Protein AF-A0A5E4RF30-F1 (afdb_monomer)

Secondary structure (DSSP, 8-state):
--HHHHHHHHHHHHHHHHHHHHHHHHHHHHHHHHHH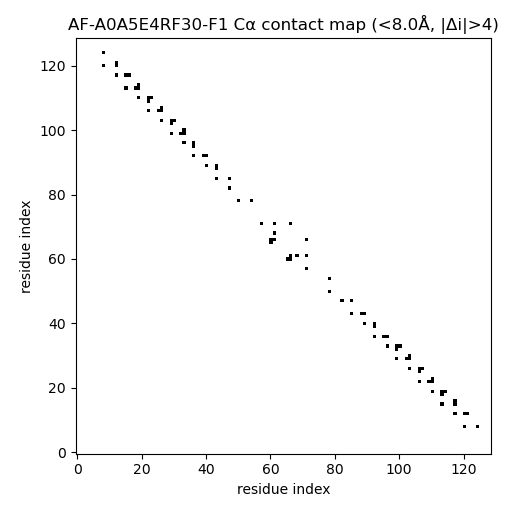HHHHHHHHHHHHHHHHHHHHHHHHHHHTT-S-HHHHHHHHHHHHHHHHHHHHHHHHHHHHHHHHHHHHHHHHHHHHHHHHHHHHHHHHHHHT-

Solvent-accessible surface area (backbone atoms only — not comparable to full-atom values): 6989 Å² total; per-residue (Å²): 132,64,68,71,59,57,51,52,53,54,55,50,50,52,57,52,49,55,52,47,52,51,41,49,51,54,43,52,53,44,51,52,50,51,52,52,52,53,50,50,49,51,52,50,52,52,50,52,52,51,52,49,54,53,51,52,51,52,51,53,42,45,76,68,69,75,58,66,70,69,64,51,54,54,49,51,53,53,49,51,54,50,50,54,52,51,51,54,51,50,51,52,52,50,52,51,50,52,55,47,51,53,51,41,55,50,40,52,56,49,45,54,51,50,52,51,53,51,51,53,51,49,54,52,54,62,73,74,107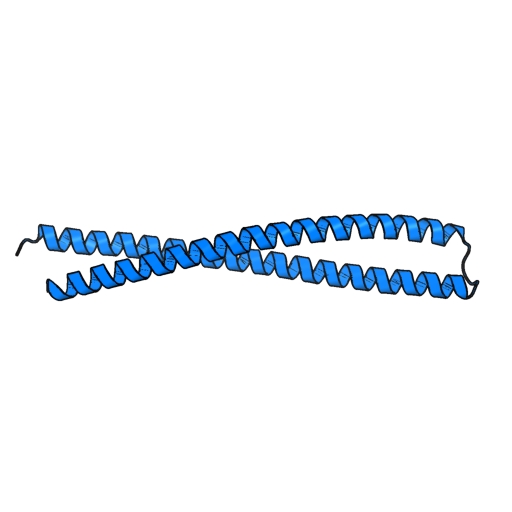

Foldseek 3Di:
DDPVVLVVLVVVLVVLVVVLVVLVVLLVVLVVVLVVLVVLLVVLVVVVVVLVVVLVVVVVCVVVVNDDVVVVVVSVVVSVVVVVVSVVSNVVSVVVNVVSVVSNVVSVVVSVVSVVVSVVSVVVSVVVD

Organism: NCBI:txid2508294

Sequence (129 aa):
MNTARRATVIFGLQGYVARKDHYKHERAAAQASLRRVSIAFRVSVSASAASFCVTLGALLTLAAGRQPAGNLVVFCVVESLLSIGSIAASFLLNHQAGVVTARLKHADRRLARARRRLLELQTLSFREI

Nearest PDB structures (foldseek):
  5sxc-assembly1_B  TM=8.379E-01  e=3.198E-01  Homo sapiens
  3g67-assembly1_A  TM=7.861E-01  e=1.389E+00  Thermotoga maritima
  4mh6-assembly1_A  TM=5.012E-01  e=4.084E-01  Vibrio parahaemolyticus RIMD 2210633
  3zx6-assembly1_B  TM=6.483E-01  e=2.131E+00  Archaeoglobus fulgidus DSM 4304
  3ja6-assembly1_I  TM=3.738E-01  e=9.048E-01  Escherichia coli

pLDDT: mean 73.47, std 5.89, range [48.72, 83.25]

Radius of gyration: 28.12 Å; Cα contacts (8 Å, |Δi|>4): 48; chains: 1; bounding box: 65×18×78 Å

Mean predicted aligned error: 12.31 Å

Structure (mmCIF, N/CA/C/O backbone):
data_AF-A0A5E4RF30-F1
#
_entry.id   AF-A0A5E4RF30-F1
#
loop_
_atom_site.group_PDB
_atom_site.id
_atom_site.type_symbol
_atom_site.label_atom_id
_atom_site.label_alt_id
_atom_site.label_comp_id
_atom_site.label_asym_id
_atom_site.label_entity_id
_atom_site.label_seq_id
_atom_site.pdbx_PDB_ins_code
_atom_site.Cartn_x
_atom_site.Cartn_y
_atom_site.Cartn_z
_atom_site.occupancy
_atom_site.B_iso_or_equiv
_atom_site.auth_seq_id
_atom_site.auth_comp_id
_atom_site.auth_asym_id
_atom_site.auth_atom_id
_atom_site.pdbx_PDB_model_num
ATOM 1 N N . MET A 1 1 ? -33.472 -2.997 45.150 1.00 52.41 1 MET A N 1
ATOM 2 C CA . MET A 1 1 ? -32.404 -2.730 44.159 1.00 52.41 1 MET A CA 1
ATOM 3 C C . MET A 1 1 ? -33.072 -2.406 42.827 1.00 52.41 1 MET A C 1
ATOM 5 O O . MET A 1 1 ? -33.941 -3.159 42.412 1.00 52.41 1 MET A O 1
ATOM 9 N N . ASN A 1 2 ? -32.792 -1.238 42.242 1.00 63.50 2 ASN A N 1
ATOM 10 C CA . ASN A 1 2 ? -33.657 -0.616 41.231 1.00 63.50 2 ASN A CA 1
ATOM 11 C C . ASN A 1 2 ? -33.503 -1.302 39.857 1.00 63.50 2 ASN A C 1
ATOM 13 O O . ASN A 1 2 ? -32.431 -1.238 39.254 1.00 63.50 2 ASN A O 1
ATOM 17 N N . THR A 1 3 ? -34.557 -1.939 39.344 1.00 67.69 3 THR A N 1
ATOM 18 C CA . THR A 1 3 ? -34.602 -2.594 38.017 1.00 67.69 3 THR A CA 1
ATOM 19 C C . THR A 1 3 ? -34.169 -1.656 36.883 1.00 67.69 3 THR A C 1
ATOM 21 O O . THR A 1 3 ? -33.471 -2.076 35.959 1.00 67.69 3 THR A O 1
ATOM 24 N N . ALA A 1 4 ? -34.463 -0.360 37.016 1.00 66.62 4 ALA A N 1
ATOM 25 C CA . ALA A 1 4 ? -34.015 0.698 36.108 1.00 66.62 4 ALA A CA 1
ATOM 26 C C . ALA A 1 4 ? -32.479 0.842 36.021 1.00 66.62 4 ALA A C 1
ATOM 28 O O . ALA A 1 4 ? -31.941 1.165 34.959 1.00 66.62 4 ALA A O 1
ATOM 29 N N . ARG A 1 5 ? -31.753 0.566 37.115 1.00 64.38 5 ARG A N 1
ATOM 30 C CA . ARG A 1 5 ? -30.283 0.656 37.172 1.00 64.38 5 ARG A CA 1
ATOM 31 C C . ARG A 1 5 ? -29.617 -0.542 36.487 1.00 64.38 5 ARG A C 1
ATOM 33 O O . ARG A 1 5 ? -28.657 -0.377 35.746 1.00 64.38 5 ARG A O 1
ATOM 40 N N . ARG A 1 6 ? -30.186 -1.745 36.643 1.00 64.44 6 ARG A N 1
ATOM 41 C CA . ARG A 1 6 ? -29.731 -2.944 35.912 1.00 64.44 6 ARG A CA 1
ATOM 42 C C . ARG A 1 6 ? -29.938 -2.806 34.404 1.00 64.44 6 ARG A C 1
ATOM 44 O O . ARG A 1 6 ? -29.035 -3.127 33.636 1.00 64.44 6 ARG A O 1
ATOM 51 N N . ALA A 1 7 ? -31.090 -2.288 33.976 1.00 65.50 7 ALA A N 1
ATOM 52 C CA . ALA A 1 7 ? -31.371 -2.072 32.558 1.00 65.50 7 ALA A CA 1
ATOM 53 C C . ALA A 1 7 ? -30.360 -1.103 31.913 1.00 65.50 7 ALA A C 1
ATOM 55 O O . ALA A 1 7 ? -29.808 -1.400 30.857 1.00 65.50 7 ALA A O 1
ATOM 56 N N . THR A 1 8 ? -30.039 0.011 32.575 1.00 70.44 8 THR A N 1
ATOM 57 C CA . THR A 1 8 ? -29.066 0.995 32.062 1.00 70.44 8 THR A CA 1
ATOM 58 C C . THR A 1 8 ? -27.649 0.428 31.924 1.00 70.44 8 THR A C 1
ATOM 60 O O . THR A 1 8 ? -26.976 0.720 30.934 1.00 70.44 8 THR A O 1
ATOM 63 N N . VAL A 1 9 ? -27.206 -0.439 32.842 1.00 67.19 9 VAL A N 1
ATOM 64 C CA . VAL A 1 9 ? -25.896 -1.115 32.750 1.00 67.19 9 VAL A CA 1
ATOM 65 C C . VAL A 1 9 ? -25.848 -2.102 31.575 1.00 67.19 9 VAL A C 1
ATOM 67 O O . VAL A 1 9 ? -24.877 -2.105 30.815 1.00 67.19 9 VAL A O 1
ATOM 70 N N . ILE A 1 10 ? -26.909 -2.890 31.366 1.00 69.62 10 ILE A N 1
ATOM 71 C CA . ILE A 1 10 ? -26.995 -3.875 30.272 1.00 69.62 10 ILE A CA 1
ATOM 72 C C . ILE A 1 10 ? -27.056 -3.186 28.897 1.00 69.62 10 ILE A C 1
ATOM 74 O O . ILE A 1 10 ? -26.305 -3.557 27.990 1.00 69.62 10 ILE A O 1
ATOM 78 N N . PHE A 1 11 ? -27.878 -2.141 28.745 1.00 70.81 11 PHE A N 1
ATOM 79 C CA . PHE A 1 11 ? -27.944 -1.350 27.507 1.00 70.81 11 PHE A CA 1
ATOM 80 C C . PHE A 1 11 ? -26.626 -0.616 27.219 1.00 70.81 11 PHE A C 1
ATOM 82 O O . PHE A 1 11 ? -26.176 -0.564 26.070 1.00 70.81 11 PHE A O 1
ATOM 89 N N . GLY A 1 12 ? -25.954 -0.108 28.258 1.00 68.50 12 GLY A N 1
ATOM 90 C CA . GLY A 1 12 ? -24.610 0.457 28.139 1.00 68.50 12 GLY A CA 1
ATOM 91 C C . GLY A 1 12 ? -23.602 -0.566 27.607 1.00 68.50 12 GLY A C 1
ATOM 92 O O . GLY A 1 12 ? -22.884 -0.286 26.645 1.00 68.50 12 GLY A O 1
ATOM 93 N N . LEU A 1 13 ? -23.589 -1.777 28.172 1.00 69.19 13 LEU A N 1
ATOM 94 C CA . LEU A 1 13 ? -22.725 -2.885 27.745 1.00 69.19 13 LEU A CA 1
ATOM 95 C C . LEU A 1 13 ? -22.935 -3.263 26.272 1.00 69.19 13 LEU A C 1
ATOM 97 O O . LEU A 1 13 ? -21.952 -3.360 25.535 1.00 69.19 13 LEU A O 1
ATOM 101 N N . GLN A 1 14 ? -24.182 -3.407 25.811 1.00 76.50 14 GLN A N 1
ATOM 102 C CA . GLN A 1 14 ? -24.481 -3.698 24.399 1.00 76.50 14 GLN A CA 1
ATOM 103 C C . GLN A 1 14 ? -23.964 -2.606 23.452 1.00 76.50 14 GLN A C 1
ATOM 105 O O . GLN A 1 14 ? -23.323 -2.918 22.444 1.00 76.50 14 GLN A O 1
ATOM 110 N N . GLY A 1 15 ? -24.149 -1.328 23.799 1.00 75.88 15 GLY A N 1
ATOM 111 C CA . GLY A 1 15 ? -23.615 -0.213 23.010 1.00 75.88 15 GLY A CA 1
ATOM 112 C C . GLY A 1 15 ? -22.083 -0.222 22.920 1.00 75.88 15 GLY A C 1
ATOM 113 O O . GLY A 1 15 ? -21.505 0.067 21.868 1.00 75.88 15 GLY A O 1
ATOM 114 N N . TYR A 1 16 ? -21.400 -0.609 24.000 1.00 67.75 16 TYR A N 1
ATOM 115 C CA . TYR A 1 16 ? -19.942 -0.743 24.014 1.00 67.75 16 TYR A CA 1
ATOM 116 C C . TYR A 1 16 ? -19.436 -1.977 23.246 1.00 67.75 16 TYR A C 1
ATOM 118 O O . TYR A 1 16 ? -18.376 -1.895 22.619 1.00 67.75 16 TYR A O 1
ATOM 126 N N . VAL A 1 17 ? -20.183 -3.087 23.226 1.00 75.50 17 VAL A N 1
ATOM 127 C CA . VAL A 1 17 ? -19.875 -4.263 22.388 1.00 75.50 17 VAL A CA 1
ATOM 128 C C . VAL A 1 17 ? -19.991 -3.915 20.903 1.00 75.50 17 VAL A C 1
ATOM 130 O O . VAL A 1 17 ? -19.042 -4.162 20.159 1.00 75.50 17 VAL A O 1
ATOM 133 N N . ALA A 1 18 ? -21.068 -3.241 20.488 1.00 76.69 18 ALA A N 1
ATOM 134 C CA . ALA A 1 18 ? -21.244 -2.801 19.102 1.00 76.69 18 ALA A CA 1
ATOM 135 C C . ALA A 1 18 ? -20.104 -1.869 18.645 1.00 76.69 18 ALA A C 1
ATOM 137 O O . ALA A 1 18 ? -19.534 -2.039 17.565 1.00 76.69 18 ALA A O 1
ATOM 138 N N . ARG A 1 19 ? -19.681 -0.932 19.508 1.00 74.12 19 ARG A N 1
ATOM 139 C CA . ARG A 1 19 ? -18.508 -0.078 19.247 1.00 74.12 19 ARG A CA 1
ATOM 140 C C . ARG A 1 19 ? -17.214 -0.888 19.130 1.00 74.12 19 ARG A C 1
ATOM 142 O O . ARG A 1 19 ? -16.392 -0.590 18.268 1.00 74.12 19 ARG A O 1
ATOM 149 N N . LYS A 1 20 ? -17.012 -1.909 19.970 1.00 74.00 20 LYS A N 1
ATOM 150 C CA . LYS A 1 20 ? -15.834 -2.794 19.901 1.00 74.00 20 LYS A CA 1
ATOM 151 C C . LYS A 1 20 ? -15.756 -3.517 18.556 1.00 74.00 20 LYS A C 1
ATOM 153 O O . LYS A 1 20 ? -14.668 -3.598 17.985 1.00 74.00 20 LYS A O 1
ATOM 158 N N . ASP A 1 21 ? -16.874 -4.044 18.068 1.00 77.31 21 ASP A N 1
ATOM 159 C CA . ASP A 1 21 ? -16.902 -4.796 16.812 1.00 77.31 21 ASP A CA 1
ATOM 160 C C . ASP A 1 21 ? -16.757 -3.880 15.590 1.00 77.31 21 ASP A C 1
ATOM 162 O O . ASP A 1 21 ? -16.015 -4.215 14.666 1.00 77.31 21 ASP A O 1
ATOM 166 N N . HIS A 1 22 ? -17.295 -2.658 15.647 1.00 79.50 22 HIS A N 1
ATOM 167 C CA . HIS A 1 22 ? -17.007 -1.625 14.650 1.00 79.50 22 HIS A CA 1
ATOM 168 C C . HIS A 1 22 ? -15.497 -1.338 14.528 1.00 79.50 22 HIS A C 1
ATOM 170 O O . HIS A 1 22 ? -14.933 -1.433 13.438 1.00 79.50 22 HIS A O 1
ATOM 176 N N . TYR A 1 23 ? -14.796 -1.106 15.647 1.00 70.94 23 TYR A N 1
ATOM 177 C CA . TYR A 1 23 ? -13.343 -0.876 15.622 1.00 70.94 23 TYR A CA 1
ATOM 178 C C . TYR A 1 23 ? -12.533 -2.097 15.154 1.00 70.94 23 TYR A C 1
ATOM 180 O O . TYR A 1 23 ? -11.447 -1.940 14.591 1.00 70.94 23 TYR A O 1
ATOM 188 N N . LYS A 1 24 ? -13.029 -3.326 15.363 1.00 75.06 24 LYS A N 1
ATOM 189 C CA . LYS A 1 24 ? -12.402 -4.530 14.791 1.00 75.06 24 LYS A CA 1
ATOM 190 C C . LYS A 1 24 ? -12.516 -4.550 13.269 1.00 75.06 24 LYS A C 1
ATOM 192 O O . LYS A 1 24 ? -11.532 -4.877 12.606 1.00 75.06 24 LYS A O 1
ATOM 197 N N . HIS A 1 25 ? -13.682 -4.208 12.723 1.00 78.88 25 HIS A N 1
ATOM 198 C CA . HIS A 1 25 ? -13.872 -4.135 11.276 1.00 78.88 25 HIS A CA 1
ATOM 199 C C . HIS A 1 25 ? -13.003 -3.045 10.644 1.00 78.88 25 HIS A C 1
ATOM 201 O O . HIS A 1 25 ? -12.339 -3.317 9.645 1.00 78.88 25 HIS A O 1
ATOM 207 N N . GLU A 1 26 ? -12.898 -1.867 11.266 1.00 72.06 26 GLU A N 1
ATOM 208 C CA . GLU A 1 26 ? -11.971 -0.819 10.813 1.00 72.06 26 GLU A CA 1
ATOM 209 C C . GLU A 1 26 ? -10.513 -1.304 10.800 1.00 72.06 26 GLU A C 1
ATOM 211 O O . GLU A 1 26 ? -9.779 -1.062 9.838 1.00 72.06 26 GLU A O 1
ATOM 216 N N . ARG A 1 27 ? -10.088 -2.046 11.833 1.00 71.12 27 ARG A N 1
ATOM 217 C CA . ARG A 1 27 ? -8.745 -2.641 11.883 1.00 71.12 27 ARG A CA 1
ATOM 218 C C . ARG A 1 27 ? -8.529 -3.655 10.758 1.00 71.12 27 ARG A C 1
ATOM 220 O O . ARG A 1 27 ? -7.478 -3.624 10.120 1.00 71.12 27 ARG A O 1
ATOM 227 N N . ALA A 1 28 ? -9.495 -4.535 10.499 1.00 74.56 28 ALA A N 1
ATOM 228 C CA . ALA A 1 28 ? -9.405 -5.521 9.423 1.00 74.56 28 ALA A CA 1
ATOM 229 C C . ALA A 1 28 ? -9.318 -4.850 8.038 1.00 74.56 28 ALA A C 1
ATOM 231 O O . ALA A 1 28 ? -8.476 -5.228 7.222 1.00 74.56 28 ALA A O 1
ATOM 232 N N . ALA A 1 29 ? -10.114 -3.803 7.802 1.00 72.00 29 ALA A N 1
ATOM 233 C CA . ALA A 1 29 ? -10.065 -3.016 6.571 1.00 72.00 29 ALA A CA 1
ATOM 234 C C . ALA A 1 29 ? -8.708 -2.312 6.385 1.00 72.00 29 ALA A C 1
ATOM 236 O O . ALA A 1 29 ? -8.134 -2.347 5.296 1.00 72.00 29 ALA A O 1
ATOM 237 N N . ALA A 1 30 ? -8.150 -1.739 7.457 1.00 65.88 30 ALA A N 1
ATOM 238 C CA . ALA A 1 30 ? -6.831 -1.109 7.429 1.00 65.88 30 ALA A CA 1
ATO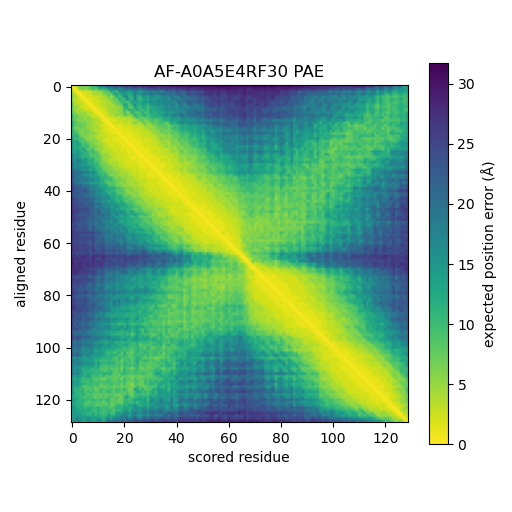M 239 C C . ALA A 1 30 ? -5.687 -2.121 7.210 1.00 65.88 30 ALA A C 1
ATOM 241 O O . ALA A 1 30 ? -4.703 -1.820 6.539 1.00 65.88 30 ALA A O 1
ATOM 242 N N . GLN A 1 31 ? -5.804 -3.350 7.724 1.00 73.75 31 GLN A N 1
ATOM 243 C CA . GLN A 1 31 ? -4.839 -4.415 7.425 1.00 73.75 31 GLN A CA 1
ATOM 244 C C . GLN A 1 31 ? -4.922 -4.869 5.965 1.00 73.75 31 GLN A C 1
ATOM 246 O O . GLN A 1 31 ? -3.890 -5.093 5.330 1.00 73.75 31 GLN A O 1
ATOM 251 N N . ALA A 1 32 ? -6.132 -4.990 5.415 1.00 74.38 32 ALA A N 1
ATOM 252 C CA . ALA A 1 32 ? -6.324 -5.341 4.013 1.00 74.38 32 ALA A CA 1
ATOM 253 C C . ALA A 1 32 ? -5.733 -4.276 3.074 1.00 74.38 32 ALA A C 1
ATOM 255 O O . ALA A 1 32 ? -5.084 -4.627 2.087 1.00 74.38 32 ALA A O 1
ATOM 256 N N . SER A 1 33 ? -5.886 -2.986 3.393 1.00 66.94 33 SER A N 1
ATOM 257 C CA . SER A 1 33 ? -5.274 -1.910 2.607 1.00 66.94 33 SER A CA 1
ATOM 258 C C . SER A 1 33 ? -3.745 -1.904 2.709 1.00 66.94 33 SER A C 1
ATOM 260 O O . SER A 1 33 ? -3.089 -1.781 1.678 1.00 66.94 33 SER A O 1
ATOM 262 N N . LEU A 1 34 ? -3.157 -2.153 3.889 1.00 70.12 34 LEU A N 1
ATOM 263 C CA . LEU A 1 34 ? -1.699 -2.323 4.016 1.00 70.12 34 LEU A CA 1
ATOM 264 C C . LEU A 1 34 ? -1.169 -3.485 3.177 1.00 70.12 34 LEU A C 1
ATOM 266 O O . LEU A 1 34 ? -0.133 -3.345 2.532 1.00 70.12 34 LEU A O 1
ATOM 270 N N . ARG A 1 35 ? -1.879 -4.621 3.147 1.00 72.00 35 ARG A N 1
ATOM 271 C CA . ARG A 1 35 ? -1.488 -5.759 2.303 1.00 72.00 35 ARG A CA 1
ATOM 272 C C . ARG A 1 35 ? -1.460 -5.363 0.829 1.00 72.00 35 ARG A C 1
ATOM 274 O O . ARG A 1 35 ? -0.475 -5.653 0.157 1.00 72.00 35 ARG A O 1
ATOM 281 N N . ARG A 1 36 ? -2.473 -4.641 0.341 1.00 74.19 36 ARG A N 1
ATOM 282 C CA . ARG A 1 36 ? -2.504 -4.146 -1.049 1.00 74.19 36 ARG A CA 1
ATOM 283 C C . ARG A 1 36 ? -1.333 -3.211 -1.352 1.00 74.19 36 ARG A C 1
ATOM 285 O O . ARG A 1 36 ? -0.673 -3.401 -2.366 1.00 74.19 36 ARG A O 1
ATOM 292 N N . VAL A 1 37 ? -1.026 -2.277 -0.450 1.00 69.75 37 VAL A N 1
ATOM 293 C CA . VAL A 1 37 ? 0.130 -1.373 -0.597 1.00 69.75 37 VAL A CA 1
ATOM 294 C C . VAL A 1 37 ? 1.449 -2.153 -0.594 1.00 69.75 37 VAL A C 1
ATOM 296 O O . VAL A 1 37 ? 2.305 -1.896 -1.433 1.00 69.75 37 VAL A O 1
ATOM 299 N N . SER A 1 38 ? 1.604 -3.160 0.273 1.00 68.50 38 SER A N 1
ATOM 300 C CA . SER A 1 38 ? 2.811 -4.002 0.291 1.00 68.50 38 SER A CA 1
ATOM 301 C C . SER A 1 38 ? 2.982 -4.840 -0.978 1.00 68.50 38 SER A C 1
ATOM 303 O O . SER A 1 38 ? 4.104 -5.015 -1.449 1.00 68.50 38 SER A O 1
ATOM 305 N N . ILE A 1 39 ? 1.881 -5.336 -1.556 1.00 71.25 39 ILE A N 1
ATOM 306 C CA . ILE A 1 39 ? 1.902 -6.077 -2.820 1.00 71.25 39 ILE A CA 1
ATOM 307 C C . ILE A 1 39 ? 2.289 -5.126 -3.953 1.00 71.25 39 ILE A C 1
ATOM 309 O O . ILE A 1 39 ? 3.197 -5.444 -4.712 1.00 71.25 39 ILE A O 1
ATOM 313 N N . ALA A 1 40 ? 1.672 -3.943 -4.024 1.00 68.62 40 ALA A N 1
ATOM 314 C CA . ALA A 1 40 ? 2.010 -2.927 -5.017 1.00 68.62 40 ALA A CA 1
ATOM 315 C C . ALA A 1 40 ? 3.485 -2.501 -4.925 1.00 68.62 40 ALA A C 1
ATOM 317 O O . ALA A 1 40 ? 4.160 -2.409 -5.945 1.00 68.62 40 ALA A O 1
ATOM 318 N N . PHE A 1 41 ? 4.015 -2.330 -3.709 1.00 72.62 41 PHE A N 1
ATOM 319 C CA . PHE A 1 41 ? 5.429 -2.030 -3.493 1.00 72.62 41 PHE A CA 1
ATOM 320 C C . PHE A 1 41 ? 6.340 -3.167 -3.973 1.00 72.62 41 PHE A C 1
ATOM 322 O O . PHE A 1 41 ? 7.304 -2.917 -4.688 1.00 72.62 41 PHE A O 1
ATOM 329 N N . ARG A 1 42 ? 6.018 -4.427 -3.650 1.00 71.62 42 ARG A N 1
ATOM 330 C CA . ARG A 1 42 ? 6.775 -5.592 -4.138 1.00 71.62 42 ARG A CA 1
ATOM 331 C C . ARG A 1 42 ? 6.777 -5.688 -5.660 1.00 71.62 42 ARG A C 1
ATOM 333 O O . ARG A 1 42 ? 7.836 -5.890 -6.240 1.00 71.62 42 ARG A O 1
ATOM 340 N N . VAL A 1 43 ? 5.617 -5.515 -6.292 1.00 76.81 43 VAL A N 1
ATOM 341 C CA . VAL A 1 43 ? 5.491 -5.511 -7.757 1.00 76.81 43 VAL A CA 1
ATOM 342 C C . VAL A 1 43 ? 6.322 -4.379 -8.360 1.00 76.81 43 VAL A C 1
ATOM 344 O O . VAL A 1 43 ? 7.052 -4.621 -9.315 1.00 76.81 43 VAL A O 1
ATOM 347 N N . SER A 1 44 ? 6.280 -3.180 -7.769 1.00 71.50 44 SER A N 1
ATOM 348 C CA . SER A 1 44 ? 7.103 -2.045 -8.202 1.00 71.50 44 SER A CA 1
ATOM 349 C C . SER A 1 44 ? 8.597 -2.365 -8.122 1.00 71.50 44 SER A C 1
ATOM 351 O O . SER A 1 44 ? 9.308 -2.153 -9.096 1.00 71.50 44 SER A O 1
ATOM 353 N N . VAL A 1 45 ? 9.073 -2.927 -7.005 1.00 73.81 45 VAL A N 1
ATOM 354 C CA . VAL A 1 45 ? 10.488 -3.299 -6.830 1.00 73.81 45 VAL A CA 1
ATOM 355 C C . VAL A 1 45 ? 10.913 -4.373 -7.834 1.00 73.81 45 VAL A C 1
ATOM 357 O O . VAL A 1 45 ? 11.980 -4.261 -8.434 1.00 73.81 45 VAL A O 1
ATOM 360 N N . SER A 1 46 ? 10.085 -5.397 -8.056 1.00 74.69 46 SER A N 1
ATOM 361 C CA . SER A 1 46 ? 10.360 -6.436 -9.054 1.00 74.69 46 SER A CA 1
ATOM 362 C C . SER A 1 46 ? 10.404 -5.876 -10.477 1.00 74.69 46 SER A C 1
ATOM 364 O O . SER A 1 46 ? 11.286 -6.254 -11.244 1.00 74.69 46 SER A O 1
ATOM 366 N N . ALA A 1 47 ? 9.499 -4.955 -10.819 1.00 74.06 47 ALA A N 1
ATOM 367 C CA . ALA A 1 47 ? 9.501 -4.283 -12.114 1.00 74.06 47 ALA A CA 1
ATOM 368 C C . ALA A 1 47 ? 10.767 -3.432 -12.307 1.00 74.06 47 ALA A C 1
ATOM 370 O O . ALA A 1 47 ? 11.411 -3.536 -13.348 1.00 74.06 47 ALA A O 1
ATOM 371 N N . SER A 1 48 ? 11.186 -2.669 -11.290 1.00 74.25 48 SER 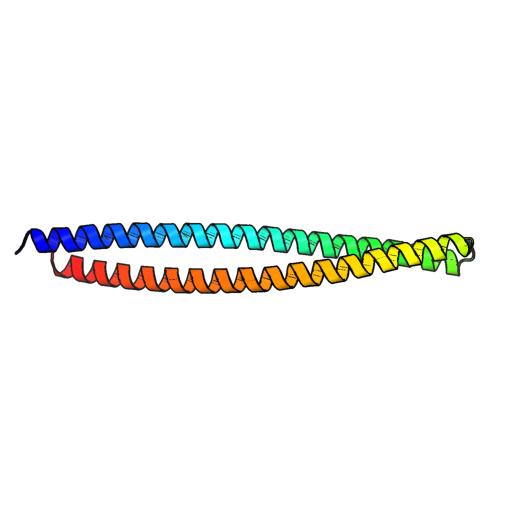A N 1
ATOM 372 C CA . SER A 1 48 ? 12.438 -1.902 -11.343 1.00 74.25 48 SER A CA 1
ATOM 373 C C . SER A 1 48 ? 13.667 -2.804 -11.496 1.00 74.25 48 SER A C 1
ATOM 375 O O . SER A 1 48 ? 14.566 -2.481 -12.267 1.00 74.25 48 SER A O 1
ATOM 377 N N . ALA A 1 49 ? 13.708 -3.949 -10.806 1.00 73.50 49 ALA A N 1
ATOM 378 C CA . ALA A 1 49 ? 14.801 -4.913 -10.935 1.00 73.50 49 ALA A CA 1
ATOM 379 C C . ALA A 1 49 ? 14.858 -5.538 -12.340 1.00 73.50 49 ALA A C 1
ATOM 381 O O . ALA A 1 49 ? 15.940 -5.700 -12.898 1.00 73.50 49 ALA A O 1
ATOM 382 N N . ALA A 1 50 ? 13.700 -5.842 -12.936 1.00 77.12 50 ALA A N 1
ATOM 383 C CA . ALA A 1 50 ? 13.627 -6.320 -14.313 1.00 77.12 50 ALA A CA 1
ATOM 384 C C . ALA A 1 50 ? 14.125 -5.257 -15.309 1.00 77.12 50 ALA A C 1
ATOM 386 O O . ALA A 1 50 ? 14.973 -5.575 -16.142 1.00 77.12 50 ALA A O 1
ATOM 387 N N . SER A 1 51 ? 13.682 -3.999 -15.173 1.00 76.38 51 SER A N 1
ATOM 388 C CA . SER A 1 51 ? 14.195 -2.862 -15.965 1.00 76.38 51 SER A CA 1
ATOM 389 C C . SER A 1 51 ? 15.710 -2.724 -15.843 1.00 76.38 51 SER A C 1
ATOM 391 O O . SER A 1 51 ? 16.403 -2.568 -16.846 1.00 76.38 51 SER A O 1
ATOM 393 N N . PHE A 1 52 ? 16.249 -2.855 -14.626 1.00 77.81 52 PHE A N 1
ATOM 394 C CA . PHE A 1 52 ? 17.689 -2.785 -14.379 1.00 77.81 52 PHE A CA 1
ATOM 395 C C . PHE A 1 52 ? 18.469 -3.896 -15.103 1.00 77.81 52 PHE A C 1
ATOM 397 O O . PHE A 1 52 ? 19.502 -3.646 -15.719 1.00 77.81 52 PHE A O 1
ATOM 404 N N . CYS A 1 53 ? 17.967 -5.133 -15.084 1.00 80.44 53 CYS A N 1
ATOM 405 C CA . CYS A 1 53 ? 18.597 -6.236 -15.812 1.00 80.44 53 CYS A CA 1
ATOM 406 C C . CYS A 1 53 ? 18.583 -6.008 -17.331 1.00 80.44 53 CYS A C 1
ATOM 408 O O . CYS A 1 53 ? 19.579 -6.278 -18.004 1.00 80.44 53 CYS A O 1
ATOM 410 N N . VAL A 1 54 ? 17.474 -5.491 -17.872 1.00 81.75 54 VAL A N 1
ATOM 411 C CA . VAL A 1 54 ? 17.351 -5.190 -19.307 1.00 81.75 54 VAL A CA 1
ATOM 412 C C . VAL A 1 54 ? 18.285 -4.043 -19.704 1.00 81.75 54 VAL A C 1
ATOM 414 O O . VAL A 1 54 ? 18.994 -4.155 -20.705 1.00 81.75 54 VAL A O 1
ATOM 417 N N . THR A 1 55 ? 18.359 -2.979 -18.900 1.00 80.25 55 THR A N 1
ATOM 418 C CA . THR A 1 55 ? 19.279 -1.850 -19.134 1.00 80.25 55 THR A CA 1
ATOM 419 C C . THR A 1 55 ? 20.737 -2.264 -19.080 1.00 80.25 55 THR A C 1
ATOM 421 O O . THR A 1 55 ? 21.512 -1.887 -19.960 1.00 80.25 55 THR A O 1
ATOM 424 N N . LEU A 1 56 ? 21.111 -3.085 -18.101 1.00 81.00 56 LEU A N 1
ATOM 425 C CA . LEU A 1 56 ? 22.468 -3.605 -17.984 1.00 81.00 56 LEU A CA 1
ATOM 426 C C . LEU A 1 56 ? 22.830 -4.509 -19.174 1.00 81.00 56 LEU A C 1
ATOM 428 O O . LEU A 1 56 ? 23.920 -4.385 -19.731 1.00 81.00 56 LEU A O 1
ATOM 432 N N . GLY A 1 57 ? 21.898 -5.353 -19.628 1.00 81.44 57 GLY A N 1
ATOM 433 C CA . GLY A 1 57 ? 22.060 -6.144 -20.849 1.00 81.44 57 GLY A CA 1
ATOM 434 C C . GLY A 1 57 ? 22.273 -5.275 -22.094 1.00 81.44 57 GLY A C 1
ATOM 435 O O . GLY A 1 57 ? 23.201 -5.521 -22.867 1.00 81.44 57 GLY A O 1
ATOM 436 N N . ALA A 1 58 ? 21.477 -4.218 -22.267 1.00 77.81 58 ALA A N 1
ATOM 437 C CA . ALA A 1 58 ? 21.623 -3.279 -23.381 1.00 77.81 58 ALA A CA 1
ATOM 438 C C . ALA A 1 58 ? 22.990 -2.564 -23.365 1.00 77.81 58 ALA A C 1
ATOM 440 O O . ALA A 1 58 ? 23.661 -2.493 -24.397 1.00 77.81 58 ALA A O 1
ATOM 441 N N . LEU A 1 59 ? 23.449 -2.121 -22.189 1.00 76.75 59 LEU A N 1
ATOM 442 C CA . LEU A 1 59 ? 24.770 -1.510 -21.985 1.00 76.75 59 LEU A CA 1
ATOM 443 C C . LEU A 1 59 ? 25.923 -2.453 -22.355 1.00 76.75 59 LEU A C 1
ATOM 445 O O . LEU A 1 59 ? 26.848 -2.048 -23.057 1.00 76.75 59 LEU A O 1
ATOM 449 N N . LEU A 1 60 ? 25.862 -3.719 -21.932 1.00 80.25 60 LEU A N 1
ATOM 450 C CA . LEU A 1 60 ? 26.882 -4.718 -22.275 1.00 80.25 60 LEU A CA 1
ATOM 451 C C . LEU A 1 60 ? 26.913 -5.012 -23.781 1.00 80.25 60 LEU A C 1
ATOM 453 O O . LEU A 1 60 ? 27.983 -5.171 -24.368 1.00 80.25 60 LEU A O 1
ATOM 457 N N . THR A 1 61 ? 25.745 -5.040 -24.424 1.00 78.62 61 THR A N 1
ATOM 458 C CA . THR A 1 61 ? 25.630 -5.271 -25.872 1.00 78.62 61 THR A CA 1
ATOM 459 C C . THR A 1 61 ? 26.201 -4.097 -26.679 1.00 78.62 61 THR A C 1
ATOM 461 O O . THR A 1 61 ? 26.817 -4.309 -27.727 1.00 78.62 61 THR A O 1
ATOM 464 N N . LEU A 1 62 ? 26.054 -2.868 -26.165 1.00 71.25 62 LEU A N 1
ATOM 465 C CA . LEU A 1 62 ? 26.688 -1.665 -26.708 1.00 71.25 62 LEU A CA 1
ATOM 466 C C . LEU A 1 62 ? 28.209 -1.690 -26.538 1.00 71.25 62 LEU A C 1
ATOM 468 O O . LEU A 1 62 ? 28.926 -1.433 -27.501 1.00 71.25 62 LEU A O 1
ATOM 472 N N . ALA A 1 63 ? 28.703 -2.019 -25.340 1.00 72.94 63 ALA A N 1
ATOM 473 C CA . ALA A 1 63 ? 30.139 -2.126 -25.074 1.00 72.94 63 ALA A CA 1
ATOM 474 C C . ALA A 1 63 ? 30.815 -3.171 -25.983 1.00 72.94 63 ALA A C 1
ATOM 476 O O . ALA A 1 63 ? 31.969 -3.011 -26.367 1.00 72.94 63 ALA A O 1
ATOM 477 N N . ALA A 1 64 ? 30.069 -4.204 -26.387 1.00 80.06 64 ALA A N 1
ATOM 478 C CA . ALA A 1 64 ? 30.500 -5.208 -27.355 1.00 80.06 64 ALA A CA 1
ATOM 479 C C . ALA A 1 64 ? 30.410 -4.758 -28.833 1.00 80.06 64 ALA A C 1
ATOM 481 O O . ALA A 1 64 ? 30.692 -5.560 -29.723 1.00 80.06 64 ALA A O 1
ATOM 482 N N . GLY A 1 65 ? 29.986 -3.520 -29.121 1.00 76.62 65 GLY A N 1
ATOM 483 C CA . GLY A 1 65 ? 29.903 -2.958 -30.476 1.00 76.62 65 GLY A CA 1
ATOM 484 C C . GLY A 1 65 ? 28.812 -3.567 -31.364 1.00 76.62 65 GLY A C 1
ATOM 485 O O . GLY A 1 65 ? 28.857 -3.421 -32.582 1.00 76.62 65 GLY A O 1
ATOM 486 N N . ARG A 1 66 ? 27.836 -4.279 -30.783 1.00 74.62 66 ARG A N 1
ATOM 487 C CA . ARG A 1 66 ? 26.849 -5.079 -31.533 1.00 74.62 66 ARG A CA 1
ATOM 488 C C . ARG A 1 66 ? 25.547 -4.351 -31.873 1.00 74.62 66 ARG A C 1
ATOM 490 O O . ARG A 1 66 ? 24.679 -4.959 -32.494 1.00 74.62 66 ARG A O 1
ATOM 497 N N . GLN A 1 67 ? 25.377 -3.086 -31.479 1.00 66.44 67 GLN A N 1
ATOM 498 C CA . GLN A 1 67 ? 24.146 -2.332 -31.744 1.00 66.44 67 GLN A CA 1
ATOM 499 C C . GLN A 1 67 ? 24.388 -0.897 -32.234 1.00 66.44 67 GLN A C 1
ATOM 501 O O . GLN A 1 67 ? 25.323 -0.241 -31.774 1.00 66.44 67 GLN A O 1
ATOM 506 N N . PRO A 1 68 ? 23.521 -0.382 -33.131 1.00 72.88 68 PRO A N 1
ATOM 507 C CA . PRO A 1 68 ? 23.570 1.004 -33.579 1.00 72.88 68 PRO A CA 1
ATOM 508 C C . PRO A 1 68 ? 23.164 1.967 -32.453 1.00 72.88 68 PRO A C 1
ATOM 510 O O . PRO A 1 68 ? 22.154 1.764 -31.776 1.00 72.88 68 PRO A O 1
ATOM 513 N N . ALA A 1 69 ? 23.918 3.060 -32.298 1.00 70.38 69 ALA A N 1
ATOM 514 C CA . ALA A 1 69 ? 23.755 4.036 -31.215 1.00 70.38 69 ALA A CA 1
ATOM 515 C C . ALA A 1 69 ? 22.346 4.664 -31.129 1.00 70.38 69 ALA A C 1
ATOM 517 O O . ALA A 1 69 ? 21.890 4.994 -30.037 1.00 70.38 69 ALA A O 1
ATOM 518 N N . GLY A 1 70 ? 21.620 4.781 -32.250 1.00 75.06 70 GLY A N 1
ATOM 519 C CA . GLY A 1 70 ? 20.261 5.340 -32.279 1.00 75.06 70 GLY A CA 1
ATOM 520 C C . GLY A 1 70 ? 19.238 4.542 -31.459 1.00 75.06 70 GLY A C 1
ATOM 521 O O . GLY A 1 70 ? 18.441 5.135 -30.734 1.00 75.06 70 GLY A O 1
ATOM 522 N N . ASN A 1 71 ? 19.303 3.205 -31.488 1.00 76.00 71 ASN A N 1
ATOM 523 C CA . ASN A 1 71 ? 18.381 2.353 -30.723 1.00 76.00 71 ASN A CA 1
ATOM 524 C C . ASN A 1 71 ? 18.614 2.469 -29.209 1.00 76.00 71 ASN A C 1
ATOM 526 O O . ASN A 1 71 ? 17.673 2.365 -28.425 1.00 76.00 71 ASN A O 1
ATOM 530 N N . LEU A 1 72 ? 19.854 2.740 -28.796 1.00 73.38 72 LEU A N 1
ATOM 531 C CA . LEU A 1 72 ? 20.207 2.952 -27.394 1.00 73.38 72 LEU A CA 1
ATOM 532 C C . LEU A 1 72 ? 19.741 4.295 -26.859 1.00 73.38 72 LEU A C 1
ATOM 534 O O . LEU A 1 72 ? 19.316 4.358 -25.713 1.00 73.38 72 LEU A O 1
ATOM 538 N N . VAL A 1 73 ? 19.776 5.354 -27.670 1.00 79.00 73 VAL A N 1
ATOM 539 C CA . VAL A 1 73 ? 19.229 6.653 -27.253 1.00 79.00 73 VAL A CA 1
ATOM 540 C C . VAL A 1 73 ? 17.737 6.516 -26.960 1.00 79.00 73 VAL A C 1
ATOM 542 O O . VAL A 1 73 ? 17.289 6.932 -25.895 1.00 79.00 73 VAL A O 1
ATOM 545 N N . VAL A 1 74 ? 16.982 5.861 -27.848 1.00 80.38 74 VAL A N 1
ATOM 546 C CA . VAL A 1 74 ? 15.549 5.597 -27.631 1.00 80.38 74 VAL A CA 1
ATOM 547 C C . VAL A 1 74 ? 15.335 4.759 -26.372 1.00 80.38 74 VAL A C 1
ATOM 549 O O . VAL A 1 74 ? 14.503 5.106 -25.537 1.00 80.38 74 VAL A O 1
ATOM 552 N N . PHE A 1 75 ? 16.120 3.697 -26.193 1.00 79.81 75 PHE A N 1
ATOM 553 C CA . PHE A 1 75 ? 16.040 2.843 -25.013 1.00 79.81 75 PHE A CA 1
ATOM 554 C C . PHE A 1 75 ? 16.336 3.605 -23.707 1.00 79.81 75 PHE A C 1
ATOM 556 O O . PHE A 1 75 ? 15.552 3.524 -22.765 1.00 79.81 75 PHE A O 1
ATOM 563 N N . CYS A 1 76 ? 17.393 4.421 -23.663 1.00 79.19 76 CYS A N 1
ATOM 564 C CA . CYS A 1 76 ? 17.735 5.261 -22.510 1.00 79.19 76 CYS A CA 1
ATOM 565 C C . CYS A 1 76 ? 16.662 6.317 -22.208 1.00 79.19 76 CYS A C 1
ATOM 567 O O . CYS A 1 76 ? 16.384 6.593 -21.040 1.00 79.19 76 CYS A O 1
ATOM 569 N N . VAL A 1 77 ? 16.041 6.911 -23.232 1.00 82.19 77 VAL A N 1
ATOM 570 C CA . VAL A 1 77 ? 14.932 7.865 -23.052 1.00 82.19 77 VAL A CA 1
ATOM 571 C C . VAL A 1 77 ? 13.702 7.169 -22.463 1.00 82.19 77 VAL A C 1
ATOM 573 O O . VAL A 1 77 ? 13.092 7.678 -21.526 1.00 82.19 77 VAL A O 1
ATOM 576 N N . VAL A 1 78 ? 13.352 5.979 -22.954 1.00 83.25 78 VAL A N 1
ATOM 577 C CA . VAL A 1 78 ? 12.221 5.208 -22.415 1.00 83.25 78 VAL A CA 1
ATOM 578 C C . VAL A 1 78 ? 12.489 4.769 -20.972 1.00 83.25 78 VAL A C 1
ATOM 580 O O . VAL A 1 78 ? 11.630 4.936 -20.108 1.00 83.25 78 VAL A O 1
ATOM 583 N N . GLU A 1 79 ? 13.690 4.276 -20.678 1.00 79.88 79 GLU A N 1
ATOM 584 C CA . GLU A 1 79 ? 14.084 3.850 -19.330 1.00 79.88 79 GLU A CA 1
ATOM 585 C C . GLU A 1 79 ? 14.164 5.009 -18.336 1.00 79.88 79 GLU A C 1
ATOM 587 O O . GLU A 1 79 ? 13.710 4.888 -17.200 1.00 79.88 79 GLU A O 1
ATOM 592 N N . SER A 1 80 ? 14.647 6.179 -18.759 1.00 77.62 80 SER A N 1
ATOM 593 C CA . SER A 1 80 ? 14.631 7.369 -17.902 1.00 77.62 80 SER A CA 1
ATOM 594 C C . SER A 1 80 ? 13.200 7.807 -17.568 1.00 77.62 80 SER A C 1
ATOM 596 O O . SER A 1 80 ? 12.906 8.042 -16.395 1.00 77.62 80 SER A O 1
ATOM 598 N N . LEU A 1 81 ? 12.273 7.808 -18.532 1.00 82.88 81 LEU A N 1
ATOM 599 C CA . LEU A 1 81 ? 10.853 8.079 -18.266 1.00 82.88 81 LEU A CA 1
ATOM 600 C C . LEU A 1 81 ? 10.223 7.050 -17.310 1.00 82.88 81 LEU A C 1
ATOM 602 O O . LEU A 1 81 ? 9.526 7.430 -16.364 1.00 82.88 81 LEU A O 1
ATOM 606 N N . LEU A 1 82 ? 10.501 5.758 -17.508 1.00 80.44 82 LEU A N 1
ATOM 607 C CA . LEU A 1 82 ? 10.024 4.687 -16.626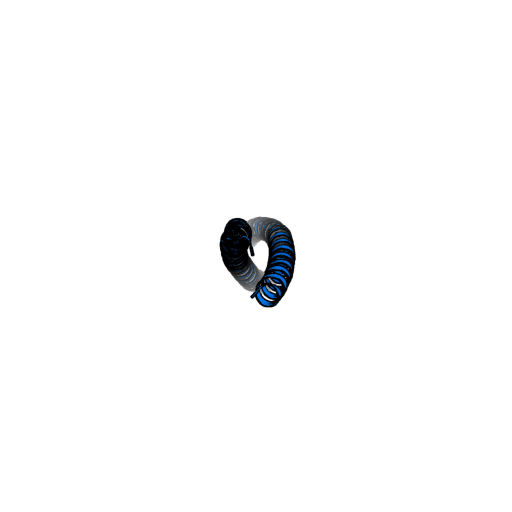 1.00 80.44 82 LEU A CA 1
ATOM 608 C C . LEU A 1 82 ? 10.604 4.809 -15.211 1.00 80.44 82 LEU A C 1
ATOM 610 O O . LEU A 1 82 ? 9.874 4.639 -14.232 1.00 80.44 82 LEU A O 1
ATOM 614 N N . SER A 1 83 ? 11.883 5.167 -15.085 1.00 76.25 83 SER A N 1
ATOM 615 C CA . SER A 1 83 ? 12.541 5.360 -13.790 1.00 76.25 83 SER A CA 1
ATOM 616 C C . SER A 1 83 ? 11.924 6.517 -12.999 1.00 76.25 83 SER A C 1
ATOM 618 O O . SER A 1 83 ? 11.633 6.356 -11.813 1.00 76.25 83 SER A O 1
ATOM 620 N N . ILE A 1 84 ? 11.614 7.642 -13.655 1.00 80.50 84 ILE A N 1
ATOM 621 C CA . ILE A 1 84 ? 10.920 8.783 -13.039 1.00 80.50 84 ILE A CA 1
ATOM 622 C C . ILE A 1 84 ? 9.528 8.356 -12.560 1.00 80.50 84 ILE A C 1
ATOM 624 O O . ILE A 1 84 ? 9.155 8.630 -11.416 1.00 80.50 84 ILE A O 1
ATOM 628 N N . GLY A 1 85 ? 8.780 7.630 -13.398 1.00 79.12 85 GLY A N 1
ATOM 629 C CA . GLY A 1 85 ? 7.475 7.078 -13.025 1.00 79.12 85 GLY A CA 1
ATOM 630 C C . GLY A 1 85 ? 7.556 6.134 -11.820 1.00 79.12 85 GLY A C 1
ATOM 631 O O . GLY A 1 85 ? 6.744 6.227 -10.899 1.00 79.12 85 GLY A O 1
ATOM 632 N N . SER A 1 86 ? 8.580 5.280 -11.773 1.00 76.50 86 SER A N 1
ATOM 633 C CA . SER A 1 86 ? 8.833 4.351 -10.666 1.00 76.50 86 SER A CA 1
ATOM 634 C C . SER A 1 86 ? 9.194 5.070 -9.361 1.00 76.50 86 SER A C 1
ATOM 636 O O . SER A 1 86 ? 8.729 4.677 -8.287 1.00 76.50 86 SER A O 1
ATOM 638 N N . ILE A 1 87 ? 9.984 6.147 -9.427 1.00 76.81 87 ILE A N 1
ATOM 639 C CA . ILE A 1 87 ? 10.313 6.986 -8.263 1.00 76.81 87 ILE A CA 1
ATOM 640 C C . ILE A 1 87 ? 9.045 7.661 -7.728 1.00 76.81 87 ILE A C 1
ATOM 642 O O . ILE A 1 87 ? 8.769 7.589 -6.528 1.00 76.81 87 ILE A O 1
ATOM 646 N N . ALA A 1 88 ? 8.236 8.259 -8.607 1.00 79.12 88 ALA A N 1
ATOM 647 C CA . ALA A 1 88 ? 6.977 8.895 -8.225 1.00 79.12 88 ALA A CA 1
ATOM 648 C C . ALA A 1 88 ? 5.993 7.892 -7.597 1.00 79.12 88 ALA A C 1
ATOM 650 O O . ALA A 1 88 ? 5.417 8.159 -6.539 1.00 79.12 88 ALA A O 1
ATOM 651 N N . ALA A 1 89 ? 5.851 6.704 -8.193 1.00 74.31 89 ALA A N 1
ATOM 652 C CA . ALA A 1 89 ? 5.030 5.625 -7.649 1.00 74.31 89 ALA A CA 1
ATOM 653 C C . ALA A 1 89 ? 5.535 5.162 -6.274 1.00 74.31 89 ALA A C 1
ATOM 655 O O . ALA A 1 89 ? 4.739 4.989 -5.351 1.00 74.31 89 ALA A O 1
ATOM 656 N N . SER A 1 90 ? 6.853 5.036 -6.099 1.00 72.50 90 SER A N 1
ATOM 657 C CA . SER A 1 90 ? 7.468 4.667 -4.819 1.00 72.50 90 SER A CA 1
ATOM 658 C C . SER A 1 90 ? 7.189 5.705 -3.731 1.00 72.50 90 SER A C 1
ATOM 660 O O . SER A 1 90 ? 6.825 5.336 -2.613 1.00 72.50 90 SER A O 1
ATOM 662 N N . PHE A 1 91 ? 7.279 6.999 -4.052 1.00 76.56 91 PHE A N 1
ATOM 663 C CA . PHE A 1 91 ? 6.923 8.080 -3.129 1.00 76.56 91 PHE A CA 1
ATOM 664 C C . PHE A 1 91 ? 5.445 8.038 -2.731 1.00 76.56 91 PHE A C 1
ATOM 666 O O . PHE A 1 91 ? 5.126 8.125 -1.543 1.00 76.56 91 PHE A O 1
ATOM 673 N N . LEU A 1 92 ? 4.541 7.855 -3.697 1.00 77.94 92 LEU A N 1
ATOM 674 C CA . LEU A 1 92 ? 3.103 7.766 -3.436 1.00 77.94 92 LEU A CA 1
ATOM 675 C C . LEU A 1 92 ? 2.752 6.548 -2.576 1.00 77.94 92 LEU A C 1
ATOM 677 O O . LEU A 1 92 ? 1.998 6.678 -1.610 1.00 77.94 92 LEU A O 1
ATOM 681 N N . LEU A 1 93 ? 3.325 5.381 -2.879 1.00 75.94 93 LEU A N 1
ATOM 682 C CA . LEU A 1 93 ? 3.124 4.160 -2.099 1.00 75.94 93 LEU A CA 1
ATOM 683 C C . LEU A 1 93 ? 3.676 4.305 -0.677 1.00 75.94 93 LEU A C 1
ATOM 685 O O . LEU A 1 93 ? 3.008 3.900 0.275 1.00 75.94 93 LEU A O 1
ATOM 689 N N . ASN A 1 94 ? 4.845 4.931 -0.512 1.00 76.81 94 ASN A N 1
ATOM 690 C CA . ASN A 1 94 ? 5.438 5.179 0.802 1.00 76.81 94 ASN A CA 1
ATOM 691 C C . ASN A 1 94 ? 4.594 6.165 1.630 1.00 76.81 94 ASN A C 1
ATOM 693 O O . ASN A 1 94 ? 4.303 5.922 2.802 1.00 76.81 94 ASN A O 1
ATOM 697 N N . HIS A 1 95 ? 4.108 7.241 1.005 1.00 77.69 95 HIS A N 1
ATOM 698 C CA . HIS A 1 95 ? 3.209 8.191 1.656 1.00 77.69 95 HIS A CA 1
ATOM 699 C C . HIS A 1 95 ? 1.890 7.521 2.077 1.00 77.69 95 HIS A C 1
ATOM 701 O O . HIS A 1 95 ? 1.439 7.669 3.217 1.00 77.69 95 HIS A O 1
ATOM 707 N N . GLN A 1 96 ? 1.280 6.724 1.193 1.00 74.88 96 GLN A N 1
ATOM 708 C CA . GLN A 1 96 ? 0.071 5.964 1.519 1.00 74.88 96 GLN A CA 1
ATOM 709 C C . GLN A 1 96 ? 0.316 4.951 2.646 1.00 74.88 96 GLN A C 1
ATOM 711 O O . GLN A 1 96 ? -0.509 4.851 3.556 1.00 74.88 96 GLN A O 1
ATO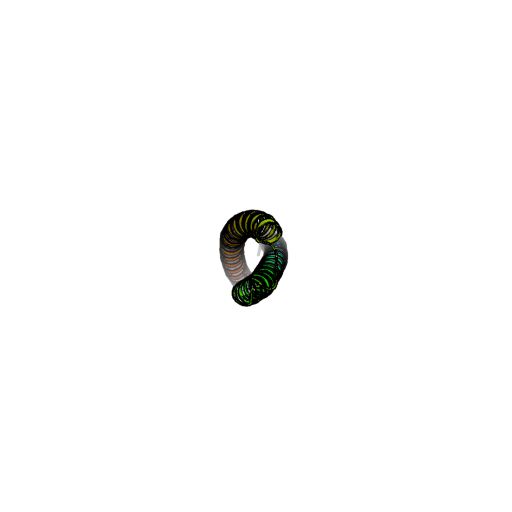M 716 N N . ALA A 1 97 ? 1.454 4.251 2.650 1.00 70.06 97 ALA A N 1
ATOM 717 C CA . ALA A 1 97 ? 1.832 3.351 3.737 1.00 70.06 97 ALA A CA 1
ATOM 718 C C . ALA A 1 97 ? 1.926 4.092 5.083 1.00 70.06 97 ALA A C 1
ATOM 720 O O . ALA A 1 97 ? 1.399 3.608 6.089 1.00 70.06 97 ALA A O 1
ATOM 721 N N . GLY A 1 98 ? 2.512 5.294 5.107 1.00 71.81 98 GLY A N 1
ATOM 722 C CA . GLY A 1 98 ? 2.573 6.154 6.294 1.00 71.81 98 GLY A CA 1
ATOM 723 C C . GLY A 1 98 ? 1.190 6.555 6.823 1.00 71.81 98 GLY A C 1
ATOM 724 O O . GLY A 1 98 ? 0.896 6.418 8.012 1.00 71.81 98 GLY A O 1
ATOM 725 N N . VAL A 1 99 ? 0.285 6.978 5.937 1.00 75.75 99 VAL A N 1
ATOM 726 C CA . VAL A 1 99 ? -1.085 7.358 6.326 1.00 75.75 99 VAL A CA 1
ATOM 727 C C . VAL A 1 99 ? -1.865 6.155 6.863 1.00 75.75 99 VAL A C 1
ATOM 729 O O . VAL A 1 99 ? -2.552 6.257 7.885 1.00 75.75 99 VAL A O 1
ATOM 732 N N . VAL A 1 100 ? -1.764 4.996 6.208 1.00 70.50 100 VAL A N 1
ATOM 733 C CA . VAL A 1 100 ? -2.497 3.794 6.624 1.00 70.50 100 VAL A CA 1
ATOM 734 C C . VAL A 1 100 ? -1.939 3.228 7.935 1.00 70.50 100 VAL A C 1
ATOM 736 O O . VAL A 1 100 ? -2.721 2.848 8.808 1.00 70.50 100 VAL A O 1
ATOM 739 N N . THR A 1 101 ? -0.619 3.231 8.138 1.00 71.94 101 THR A N 1
ATOM 740 C CA . THR A 1 101 ? -0.009 2.810 9.415 1.00 71.94 101 THR A CA 1
ATOM 741 C C . THR A 1 101 ? -0.406 3.728 10.572 1.00 71.94 101 THR A C 1
ATOM 743 O O . THR A 1 101 ? -0.745 3.236 11.654 1.00 71.94 101 THR A O 1
ATOM 746 N N . ALA A 1 102 ? -0.466 5.046 10.353 1.00 73.75 102 ALA A N 1
ATOM 747 C CA . ALA A 1 102 ? -0.968 5.992 11.348 1.00 73.75 102 ALA A CA 1
ATOM 748 C C . ALA A 1 102 ? -2.440 5.722 11.710 1.00 73.75 102 ALA A C 1
ATOM 750 O O . ALA A 1 102 ? -2.788 5.654 12.895 1.00 73.75 102 ALA A O 1
ATOM 751 N N . ARG A 1 103 ? -3.302 5.489 10.707 1.00 71.94 103 ARG A N 1
ATOM 752 C CA . ARG A 1 103 ? -4.710 5.100 10.921 1.00 71.94 103 ARG A CA 1
ATOM 753 C C . ARG A 1 103 ? -4.827 3.799 11.713 1.00 71.94 103 ARG A C 1
ATOM 755 O O . ARG A 1 103 ? -5.614 3.734 12.657 1.00 71.94 103 ARG A O 1
ATOM 762 N N . LEU A 1 104 ? -4.006 2.799 11.398 1.00 66.69 104 LEU A N 1
ATOM 763 C CA . LEU A 1 104 ? -4.003 1.514 12.096 1.00 66.69 104 LEU A CA 1
ATOM 764 C C . LEU A 1 104 ? -3.594 1.666 13.570 1.00 66.69 104 LEU A C 1
ATOM 766 O O . LEU A 1 104 ? -4.265 1.140 14.457 1.00 66.69 104 LEU A O 1
ATOM 770 N N . LYS A 1 105 ? -2.568 2.478 13.854 1.00 74.94 105 LYS A N 1
ATOM 771 C CA . LYS A 1 105 ? -2.129 2.796 15.224 1.00 74.94 105 LYS A CA 1
ATOM 772 C C . LYS A 1 105 ? -3.210 3.534 16.020 1.00 74.94 105 LYS A C 1
ATOM 774 O O . LYS A 1 105 ? -3.383 3.285 17.216 1.00 74.94 105 LYS A O 1
ATOM 779 N N . HIS A 1 106 ? -3.957 4.434 15.380 1.00 76.81 106 HIS A N 1
ATOM 780 C CA . HIS A 1 106 ? -5.097 5.101 16.011 1.00 76.81 106 HIS A CA 1
ATOM 781 C C . HIS A 1 106 ? -6.251 4.138 16.307 1.00 76.81 106 HIS A C 1
ATOM 783 O O . HIS A 1 106 ? -6.784 4.179 17.421 1.00 76.81 106 HIS A O 1
ATOM 789 N N . ALA A 1 107 ? -6.599 3.258 15.365 1.00 63.62 107 ALA A N 1
ATOM 790 C CA . ALA A 1 107 ? -7.627 2.237 15.550 1.00 63.62 107 ALA A CA 1
ATOM 791 C C . ALA A 1 107 ? -7.267 1.274 16.696 1.00 63.62 107 ALA A C 1
ATOM 793 O O . ALA A 1 107 ? -8.087 1.047 17.587 1.00 63.62 107 ALA A O 1
ATOM 794 N N . ASP A 1 108 ? -6.015 0.812 16.770 1.00 71.94 108 ASP A N 1
ATOM 795 C CA . ASP A 1 108 ? -5.542 -0.051 17.861 1.00 71.94 108 ASP A CA 1
ATOM 796 C C . ASP A 1 108 ? -5.621 0.633 19.230 1.00 71.94 108 ASP A C 1
ATOM 798 O O . ASP A 1 108 ? -6.106 0.048 20.203 1.00 71.94 108 ASP A O 1
ATOM 802 N N . ARG A 1 109 ? -5.226 1.910 19.315 1.00 80.62 109 ARG A N 1
ATOM 803 C CA . ARG A 1 109 ? -5.359 2.701 20.550 1.00 80.62 109 ARG A CA 1
ATOM 804 C C . ARG A 1 109 ? -6.818 2.885 20.976 1.00 80.62 109 ARG A C 1
ATOM 806 O O . ARG A 1 109 ? -7.088 2.963 22.176 1.00 80.62 109 ARG A O 1
ATOM 813 N N . ARG A 1 110 ? -7.755 3.019 20.031 1.00 74.50 110 ARG A N 1
ATOM 814 C CA . ARG A 1 110 ? -9.196 3.136 20.324 1.00 74.50 110 ARG A CA 1
ATOM 815 C C . ARG A 1 110 ? -9.776 1.799 20.780 1.00 74.50 110 ARG A C 1
ATOM 817 O O . ARG A 1 110 ? -10.481 1.766 21.786 1.00 74.50 110 ARG A O 1
ATOM 824 N N . LEU A 1 111 ? -9.400 0.703 20.127 1.00 69.81 111 LEU A N 1
ATOM 825 C CA . LEU A 1 111 ? -9.826 -0.650 20.484 1.00 69.81 111 LEU A CA 1
ATOM 826 C C . LEU A 1 111 ? -9.322 -1.060 21.876 1.00 69.81 111 LEU A C 1
ATOM 828 O O . LEU A 1 111 ? -10.089 -1.604 22.670 1.00 69.81 111 LEU A O 1
ATOM 832 N N . ALA A 1 112 ? -8.069 -0.741 22.217 1.00 76.00 112 ALA A N 1
ATOM 833 C CA . ALA A 1 112 ? -7.518 -0.986 23.551 1.00 76.00 112 ALA A CA 1
ATOM 834 C C . ALA A 1 112 ? -8.273 -0.209 24.645 1.00 76.00 112 ALA A C 1
ATOM 836 O O . ALA A 1 112 ? -8.609 -0.773 25.686 1.00 76.00 112 ALA A O 1
ATOM 837 N N . ARG A 1 113 ? -8.601 1.067 24.394 1.00 81.50 113 ARG A N 1
ATOM 838 C CA . ARG A 1 113 ? -9.406 1.889 25.314 1.00 81.50 113 ARG A CA 1
ATOM 839 C C . ARG A 1 113 ? -10.829 1.358 25.474 1.00 81.50 113 ARG A C 1
ATOM 841 O O . ARG A 1 113 ? -11.316 1.276 26.598 1.00 81.50 113 ARG A O 1
ATOM 848 N N . ALA A 1 114 ? -11.473 0.964 24.376 1.00 68.88 114 ALA A N 1
ATOM 849 C CA . ALA A 1 114 ? -12.808 0.375 24.408 1.00 68.88 114 ALA A CA 1
ATOM 850 C C . ALA A 1 114 ? -12.825 -0.943 25.199 1.00 68.88 114 ALA A C 1
ATOM 852 O O . ALA A 1 114 ? -13.720 -1.141 26.011 1.00 68.88 114 ALA A O 1
ATOM 853 N N . ARG A 1 115 ? -11.809 -1.805 25.034 1.00 74.06 115 ARG A N 1
ATOM 854 C CA . ARG A 1 115 ? -11.664 -3.037 25.829 1.00 74.06 115 ARG A CA 1
ATOM 855 C C . ARG A 1 115 ? -11.507 -2.761 27.322 1.00 74.06 115 ARG A C 1
ATOM 857 O O . ARG A 1 115 ? -12.191 -3.406 28.103 1.00 74.06 115 ARG A O 1
ATOM 864 N N . ARG A 1 116 ? -10.649 -1.811 27.715 1.00 80.44 116 ARG A N 1
ATOM 865 C CA . ARG A 1 116 ? -10.465 -1.450 29.134 1.00 80.44 116 ARG A CA 1
ATOM 866 C C . ARG A 1 116 ? -11.767 -0.970 29.771 1.00 80.44 116 ARG A C 1
ATOM 868 O O . ARG A 1 116 ? -12.167 -1.516 30.788 1.00 80.44 116 ARG A O 1
ATOM 875 N N . ARG A 1 117 ? -12.478 -0.047 29.115 1.00 75.44 117 ARG A N 1
ATOM 876 C CA . ARG A 1 117 ? -13.778 0.441 29.607 1.00 75.44 117 ARG A CA 1
ATOM 877 C C . ARG A 1 117 ? -14.832 -0.659 29.697 1.00 75.44 117 ARG A C 1
ATOM 879 O O . ARG A 1 117 ? -15.647 -0.652 30.607 1.00 75.44 117 ARG A O 1
ATOM 886 N N . LEU A 1 118 ? -14.830 -1.603 28.758 1.00 73.31 118 LEU A N 1
ATOM 887 C CA . LEU A 1 118 ? -15.774 -2.721 28.773 1.00 73.31 118 LEU A CA 1
ATOM 888 C C . LEU A 1 118 ? -15.477 -3.684 29.933 1.00 73.31 118 LEU A C 1
ATOM 890 O O . LEU A 1 118 ? -16.412 -4.139 30.581 1.00 73.31 118 LEU A O 1
ATOM 894 N N . LEU A 1 119 ? -14.198 -3.928 30.238 1.00 79.00 119 LEU A N 1
ATOM 895 C CA . LEU A 1 119 ? -13.785 -4.694 31.419 1.00 79.00 119 LEU A CA 1
ATOM 896 C C . LEU A 1 119 ? -14.163 -3.980 32.725 1.00 79.00 119 LEU A C 1
ATOM 898 O O . LEU A 1 119 ? -14.692 -4.626 33.617 1.00 79.00 119 LEU A O 1
ATOM 902 N N . GLU A 1 120 ? -13.959 -2.663 32.821 1.00 78.00 120 GLU A N 1
ATOM 903 C CA . GLU A 1 120 ? -14.388 -1.853 33.9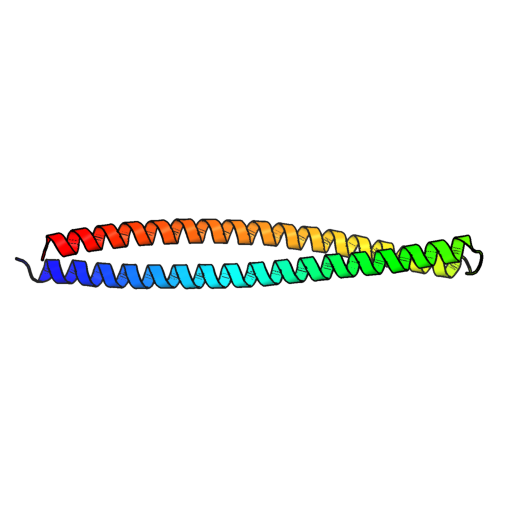78 1.00 78.00 120 GLU A CA 1
ATOM 904 C C . GLU A 1 120 ? -15.910 -1.902 34.184 1.00 78.00 120 GLU A C 1
ATOM 906 O O . GLU A 1 120 ? -16.393 -2.065 35.300 1.00 78.00 120 GLU A O 1
ATOM 911 N N . LEU A 1 121 ? -16.693 -1.806 33.107 1.00 70.94 121 LEU A N 1
ATOM 912 C CA . LEU A 1 121 ? -18.150 -1.926 33.187 1.00 70.94 121 LEU A CA 1
ATOM 913 C C . LEU A 1 121 ? -18.590 -3.350 33.552 1.00 70.94 121 LEU A C 1
ATOM 915 O O . LEU A 1 121 ? -19.550 -3.511 34.301 1.00 70.94 121 LEU A O 1
ATOM 919 N N . GLN A 1 122 ? -17.886 -4.380 33.069 1.00 72.25 122 GLN A N 1
ATOM 920 C CA . GLN A 1 122 ? -18.147 -5.766 33.463 1.00 72.25 122 GLN A CA 1
ATOM 921 C C . GLN A 1 122 ? -17.853 -6.006 34.943 1.00 72.25 122 GLN A C 1
ATOM 923 O O . GLN A 1 12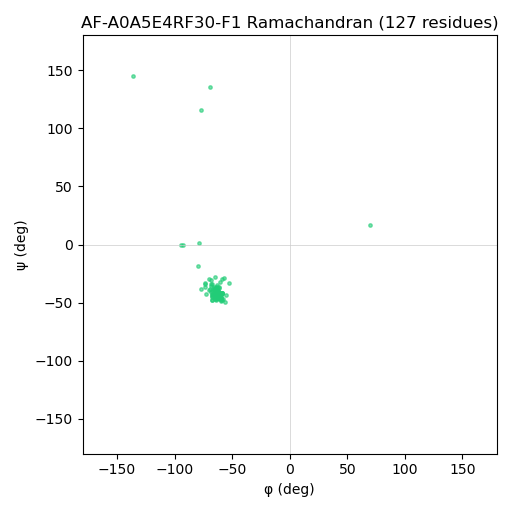2 ? -18.681 -6.615 35.617 1.00 72.25 122 GLN A O 1
ATOM 928 N N . THR A 1 123 ? -16.728 -5.518 35.472 1.00 75.00 123 THR A N 1
ATOM 929 C CA . THR A 1 123 ? -16.397 -5.681 36.895 1.00 75.00 123 THR A CA 1
ATOM 930 C C . THR A 1 123 ? -17.385 -4.942 37.791 1.00 75.00 123 THR A C 1
ATOM 932 O O . THR A 1 123 ? -17.797 -5.492 38.809 1.00 75.00 123 THR A O 1
ATOM 935 N N . LEU A 1 124 ? -17.833 -3.746 37.395 1.00 69.19 124 LEU A N 1
ATOM 936 C CA . LEU A 1 124 ? -18.906 -3.031 38.092 1.00 69.19 124 LEU A CA 1
ATOM 937 C C . LEU A 1 124 ? -20.230 -3.802 38.041 1.00 69.19 124 LEU A C 1
ATOM 939 O O . LEU A 1 124 ? -20.876 -3.955 39.072 1.00 69.19 124 LEU A O 1
ATOM 943 N N . SER A 1 125 ? -20.599 -4.351 36.878 1.00 61.81 125 SER A N 1
ATOM 944 C CA . SER A 1 125 ? -21.825 -5.147 36.741 1.00 61.81 125 SER A CA 1
ATOM 945 C C . SER A 1 125 ? -21.800 -6.433 37.574 1.00 61.81 125 SER A C 1
ATOM 947 O O . SER A 1 125 ? -22.819 -6.793 38.145 1.00 61.81 125 SER A O 1
ATOM 949 N N . PHE A 1 126 ? -20.640 -7.090 37.701 1.00 63.41 126 PHE A N 1
ATOM 950 C CA . PHE A 1 126 ? -20.464 -8.285 38.533 1.00 63.41 126 PHE A CA 1
ATOM 951 C C . PHE A 1 126 ? -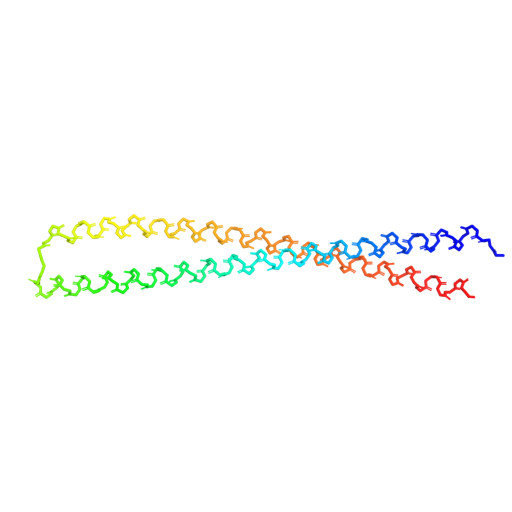20.528 -7.979 40.030 1.00 63.41 126 PHE A C 1
ATOM 953 O O . PHE A 1 126 ? -20.934 -8.836 40.800 1.00 63.41 126 PHE A O 1
ATOM 960 N N . ARG A 1 127 ? -20.122 -6.774 40.444 1.00 62.12 127 ARG A N 1
ATOM 961 C CA . ARG A 1 127 ? -20.169 -6.330 41.846 1.00 62.12 127 ARG A CA 1
ATOM 962 C C . ARG A 1 127 ? -21.568 -5.880 42.283 1.00 62.12 127 ARG A C 1
ATOM 964 O O . ARG A 1 127 ? -21.816 -5.765 43.477 1.00 62.12 127 ARG A O 1
ATOM 971 N N . GLU A 1 128 ? -22.446 -5.581 41.324 1.00 53.38 128 GLU A N 1
ATOM 972 C CA . GLU A 1 128 ? -23.862 -5.240 41.534 1.00 53.38 128 GLU A CA 1
ATOM 973 C C . GLU A 1 128 ? -24.813 -6.455 41.405 1.00 53.38 128 GLU A C 1
ATOM 975 O O . GLU A 1 128 ? -26.032 -6.294 41.538 1.00 53.38 128 GLU A O 1
ATOM 980 N N . ILE A 1 129 ? -24.298 -7.655 41.112 1.00 48.72 129 ILE A N 1
ATOM 981 C CA . ILE A 1 129 ? -25.045 -8.928 41.140 1.00 48.72 129 ILE A CA 1
ATOM 982 C C . ILE A 1 129 ? -24.816 -9.599 42.488 1.00 48.72 129 ILE A C 1
ATOM 984 O O . ILE A 1 129 ? -25.838 -10.066 43.037 1.00 48.72 129 ILE A O 1
#